Protein AF-A0A7H8TJY4-F1 (afdb_monomer_lite)

Organism: Streptomyces chartreusis (NCBI:txid1969)

Secondary structure (DSSP, 8-state):
-EEES--SHHHHHHHHHTTT-S-TTEEEEEEEEE---STT--PPEEEETTSS-GGGPPPTTTTEEEEE-TT-SSPPPTTTTTTSEEEEE-TTSPEEEE-SS--EEEEEEEEEE--TT--HHHHHHHHHHHHHHHTTS--

Structure (mmCIF, N/CA/C/O backbone):
data_AF-A0A7H8TJY4-F1
#
_entry.id   AF-A0A7H8TJY4-F1
#
loop_
_atom_site.group_PDB
_atom_site.id
_atom_site.type_symbol
_atom_site.label_atom_id
_atom_site.label_alt_id
_atom_site.label_comp_id
_atom_site.label_asym_id
_atom_site.label_entity_id
_atom_site.label_seq_id
_atom_site.pdbx_PDB_ins_code
_atom_site.Cartn_x
_atom_site.Cartn_y
_atom_site.Cartn_z
_atom_site.occupancy
_atom_site.B_iso_or_equiv
_atom_site.auth_seq_id
_atom_site.auth_comp_id
_atom_site.auth_asym_id
_atom_site.auth_atom_id
_atom_site.pdbx_PDB_model_num
ATOM 1 N N . MET A 1 1 ? -16.764 1.808 9.820 1.00 90.00 1 MET A N 1
ATOM 2 C CA . MET A 1 1 ? -16.477 2.537 8.562 1.00 90.00 1 MET A CA 1
ATOM 3 C C . MET A 1 1 ? -15.353 1.815 7.844 1.00 90.00 1 MET A C 1
ATOM 5 O O . MET A 1 1 ? -14.434 1.382 8.527 1.00 90.00 1 MET A O 1
ATOM 9 N N . ILE A 1 2 ? -15.434 1.672 6.522 1.00 93.25 2 ILE A N 1
ATOM 10 C CA . ILE A 1 2 ? -14.307 1.224 5.693 1.00 93.25 2 ILE A CA 1
ATOM 11 C C . ILE A 1 2 ? -13.802 2.449 4.934 1.00 93.25 2 ILE A C 1
ATOM 13 O O . ILE A 1 2 ? -14.611 3.198 4.390 1.00 93.25 2 ILE A O 1
ATOM 17 N N . PHE A 1 3 ? -12.493 2.667 4.939 1.00 93.44 3 PHE A N 1
ATOM 18 C CA . PHE A 1 3 ? -11.842 3.811 4.312 1.00 93.44 3 PHE A CA 1
ATOM 19 C C . PHE A 1 3 ? -10.609 3.361 3.526 1.00 93.44 3 PHE A C 1
ATOM 21 O O . PHE A 1 3 ? -9.925 2.424 3.924 1.00 93.44 3 PHE A O 1
ATOM 28 N N . THR A 1 4 ? -10.313 4.046 2.425 1.00 91.25 4 THR A N 1
ATOM 29 C CA . THR A 1 4 ? -9.048 3.920 1.698 1.00 91.25 4 THR A CA 1
ATOM 30 C C . THR A 1 4 ? -8.758 5.216 0.948 1.00 91.25 4 THR A C 1
ATOM 32 O O . THR A 1 4 ? -9.676 5.871 0.451 1.00 91.25 4 THR A O 1
ATOM 35 N N . ASN A 1 5 ? -7.480 5.568 0.839 1.00 85.94 5 ASN A N 1
ATOM 36 C CA . ASN A 1 5 ? -6.973 6.602 -0.067 1.00 85.94 5 ASN A CA 1
ATOM 37 C C . ASN A 1 5 ? -6.350 6.006 -1.349 1.00 85.94 5 ASN A C 1
ATOM 39 O O . ASN A 1 5 ? -5.880 6.750 -2.205 1.00 85.94 5 ASN A O 1
ATOM 43 N N . SER A 1 6 ? -6.319 4.674 -1.467 1.00 85.31 6 SER A N 1
ATOM 44 C CA . SER A 1 6 ? -5.459 3.950 -2.410 1.00 85.31 6 SER A CA 1
ATOM 45 C C . SER A 1 6 ? -6.222 3.211 -3.515 1.00 85.31 6 SER A C 1
ATOM 47 O O . SER A 1 6 ? -5.599 2.751 -4.470 1.00 85.31 6 SER A O 1
ATOM 49 N N . ALA A 1 7 ? -7.557 3.122 -3.452 1.00 87.06 7 ALA A N 1
ATOM 50 C CA . ALA A 1 7 ? -8.398 2.491 -4.483 1.00 87.06 7 ALA A CA 1
ATOM 51 C C . ALA A 1 7 ? -8.535 3.349 -5.761 1.00 87.06 7 ALA A C 1
ATOM 53 O O . ALA A 1 7 ? -9.625 3.761 -6.155 1.00 87.06 7 ALA A O 1
ATOM 54 N N . THR A 1 8 ? -7.405 3.639 -6.401 1.00 91.56 8 THR A N 1
ATOM 55 C CA . THR A 1 8 ? -7.297 4.451 -7.619 1.00 91.56 8 THR A CA 1
ATOM 56 C C . THR A 1 8 ? -7.119 3.574 -8.859 1.00 91.56 8 THR A C 1
ATOM 58 O O . THR A 1 8 ? -6.732 2.410 -8.753 1.00 91.56 8 THR A O 1
ATOM 61 N N . VAL A 1 9 ? -7.336 4.141 -10.053 1.00 93.25 9 VAL A N 1
ATOM 62 C CA . VAL A 1 9 ? -7.074 3.460 -11.340 1.00 93.25 9 VAL A CA 1
ATOM 63 C C . VAL A 1 9 ? -5.652 2.896 -11.393 1.00 93.25 9 VAL A C 1
ATOM 65 O O . VAL A 1 9 ? -5.451 1.767 -11.834 1.00 93.25 9 VAL A O 1
ATOM 68 N N . SER A 1 10 ? -4.675 3.644 -10.878 1.00 92.69 10 SER A N 1
ATOM 69 C CA . SER A 1 10 ? -3.277 3.223 -10.856 1.00 92.69 10 SER A CA 1
ATOM 70 C C . SER A 1 10 ? -3.045 1.956 -10.035 1.00 92.69 10 SER A C 1
ATOM 72 O O . SER A 1 10 ? -2.261 1.117 -10.467 1.00 92.69 10 SER A O 1
ATOM 74 N N . LYS A 1 11 ? -3.769 1.771 -8.917 1.00 93.75 11 LYS A N 1
ATOM 75 C CA . LYS A 1 11 ? -3.691 0.543 -8.110 1.00 93.75 11 LYS A CA 1
ATOM 76 C C . LYS A 1 11 ? -4.117 -0.684 -8.904 1.00 93.75 11 LYS A C 1
ATOM 78 O O . LYS A 1 11 ? -3.412 -1.688 -8.931 1.00 93.75 11 LYS A O 1
ATOM 83 N N . PHE A 1 12 ? -5.240 -0.585 -9.609 1.00 93.88 12 PHE A N 1
ATOM 84 C CA . PHE A 1 12 ? -5.696 -1.673 -10.472 1.00 93.88 12 PHE A CA 1
ATOM 85 C C . PHE A 1 12 ? -4.723 -1.941 -11.625 1.00 93.88 12 PHE A C 1
ATOM 87 O O . PHE A 1 12 ? -4.505 -3.102 -11.965 1.00 93.88 12 PHE A O 1
ATOM 94 N N . ALA A 1 13 ? -4.115 -0.894 -12.192 1.00 94.25 13 ALA A N 1
ATOM 95 C CA . ALA A 1 13 ? -3.142 -1.038 -13.270 1.00 94.25 13 ALA A CA 1
ATOM 96 C C . ALA A 1 13 ? -1.921 -1.856 -12.826 1.00 94.25 13 ALA A C 1
ATOM 98 O O . ALA A 1 13 ? -1.598 -2.851 -13.472 1.00 94.25 13 ALA A O 1
ATOM 99 N N . HIS A 1 14 ? -1.275 -1.503 -11.708 1.00 93.50 14 HIS A N 1
ATOM 100 C CA . HIS A 1 14 ? -0.114 -2.270 -11.253 1.00 93.50 14 HIS A CA 1
ATOM 101 C C . HIS A 1 14 ? -0.477 -3.672 -10.756 1.00 93.50 14 HIS A C 1
ATOM 103 O O . HIS A 1 14 ? 0.179 -4.620 -11.173 1.00 93.50 14 HIS A O 1
ATOM 109 N N . MET A 1 15 ? -1.583 -3.848 -10.021 1.00 95.19 15 MET A N 1
ATOM 110 C CA . MET A 1 15 ? -2.052 -5.184 -9.609 1.00 95.19 15 MET A CA 1
ATOM 111 C C . MET A 1 15 ? -2.360 -6.111 -10.799 1.00 95.19 15 MET A C 1
ATOM 113 O O . MET A 1 15 ? -2.232 -7.337 -10.688 1.00 95.19 15 MET A O 1
ATOM 117 N N . GLY A 1 16 ? -2.822 -5.544 -11.919 1.00 94.88 16 GLY A N 1
ATOM 118 C CA . GLY A 1 16 ? -3.042 -6.260 -13.173 1.00 94.88 16 GLY A CA 1
ATOM 119 C C . GLY A 1 16 ? -1.727 -6.635 -13.854 1.00 94.88 16 GLY A C 1
ATOM 120 O O . GLY A 1 16 ? -1.554 -7.786 -14.254 1.00 94.88 16 GLY A O 1
ATOM 121 N N . THR A 1 17 ? -0.781 -5.698 -13.923 1.00 94.25 17 THR A N 1
ATOM 122 C CA . THR A 1 17 ? 0.561 -5.929 -14.478 1.00 94.25 17 THR A CA 1
ATOM 123 C C . THR A 1 17 ? 1.319 -7.021 -13.721 1.00 94.25 17 THR A C 1
ATOM 125 O O . THR A 1 17 ? 1.881 -7.900 -14.366 1.00 94.25 17 THR A O 1
ATOM 128 N N . GLU A 1 18 ? 1.251 -7.056 -12.384 1.00 93.81 18 GLU A N 1
ATOM 129 C CA . GLU A 1 18 ? 1.827 -8.136 -11.549 1.00 93.81 18 GLU A CA 1
ATOM 130 C C . GLU A 1 18 ? 1.294 -9.527 -11.924 1.00 93.81 18 GLU A C 1
ATOM 132 O O . GLU A 1 18 ? 1.960 -10.542 -11.745 1.00 93.81 18 GLU A O 1
ATOM 137 N N . ARG A 1 19 ? 0.077 -9.589 -12.473 1.00 93.00 19 ARG A N 1
ATOM 138 C CA . ARG A 1 19 ? -0.587 -10.828 -12.902 1.00 93.00 19 ARG A CA 1
ATOM 139 C C . ARG A 1 19 ? -0.425 -11.117 -14.396 1.00 93.00 19 ARG A C 1
ATOM 141 O O . ARG A 1 19 ? -1.053 -12.047 -14.894 1.00 93.00 19 ARG A O 1
ATOM 148 N N . GLY A 1 20 ? 0.396 -10.342 -15.103 1.00 92.44 20 GLY A N 1
ATOM 149 C CA . GLY A 1 20 ? 0.648 -10.515 -16.533 1.00 92.44 20 GLY A CA 1
ATOM 150 C C . GLY A 1 20 ? -0.422 -9.916 -17.450 1.00 92.44 20 GLY A C 1
ATOM 151 O O . GLY A 1 20 ? -0.439 -10.233 -18.633 1.00 92.44 20 GLY A O 1
ATOM 152 N N . TYR A 1 21 ? -1.308 -9.051 -16.941 1.00 93.62 21 TYR A N 1
ATOM 153 C CA . TYR A 1 21 ? -2.311 -8.348 -17.760 1.00 93.62 21 TYR A CA 1
ATOM 154 C C . TYR A 1 21 ? -1.825 -6.989 -18.296 1.00 93.62 21 TYR A C 1
ATOM 156 O O . TYR A 1 21 ? -2.599 -6.257 -18.913 1.00 93.62 21 TYR A O 1
ATOM 164 N N . GLY A 1 22 ? -0.569 -6.623 -18.028 1.00 90.44 22 GLY A N 1
ATOM 165 C CA . GLY A 1 22 ? 0.032 -5.375 -18.497 1.00 90.44 22 GLY A CA 1
ATOM 166 C C . GLY A 1 22 ? 0.511 -5.467 -19.956 1.00 90.44 22 GLY A C 1
ATOM 167 O O . GLY A 1 22 ? 0.924 -6.545 -20.382 1.00 90.44 22 GLY A O 1
ATOM 168 N N . PRO A 1 23 ? 0.498 -4.363 -20.725 1.00 90.62 23 PRO A N 1
ATOM 169 C CA . PRO A 1 23 ? 1.123 -4.309 -22.049 1.00 90.62 23 PRO A CA 1
ATOM 170 C C . PRO A 1 23 ? 2.645 -4.512 -21.984 1.00 90.62 23 PRO A C 1
ATOM 172 O O . PRO A 1 23 ? 3.291 -4.042 -21.049 1.00 90.62 23 PRO A O 1
ATOM 175 N N . GLU A 1 24 ? 3.234 -5.146 -23.003 1.00 88.31 24 GLU A N 1
ATOM 176 C CA . GLU A 1 24 ? 4.686 -5.396 -23.070 1.00 88.31 24 GLU A CA 1
ATOM 177 C C . GLU A 1 24 ? 5.523 -4.109 -23.218 1.00 88.31 24 GLU A C 1
ATOM 179 O O . GLU A 1 24 ? 6.686 -4.067 -22.813 1.00 88.31 24 GLU A O 1
ATOM 184 N N . ASP A 1 25 ? 4.943 -3.045 -23.781 1.00 91.69 25 ASP A N 1
ATOM 185 C CA . ASP A 1 25 ? 5.592 -1.752 -24.026 1.00 91.69 25 ASP A CA 1
ATOM 186 C C . ASP A 1 25 ? 5.410 -0.744 -22.877 1.00 91.69 25 ASP A C 1
ATOM 188 O O . ASP A 1 25 ? 5.786 0.426 -23.006 1.00 91.69 25 ASP A O 1
ATOM 192 N N . VAL A 1 26 ? 4.869 -1.190 -21.739 1.00 92.56 26 VAL A N 1
ATOM 193 C CA . VAL A 1 26 ? 4.609 -0.362 -20.559 1.00 92.56 26 VAL A CA 1
ATOM 194 C C . VAL A 1 26 ? 5.351 -0.909 -19.346 1.00 92.56 26 VAL A C 1
ATOM 196 O O . VAL A 1 26 ? 5.243 -2.079 -18.994 1.00 92.56 26 VAL A O 1
ATOM 199 N N . ALA A 1 27 ? 6.062 -0.032 -18.641 1.00 95.31 27 ALA A N 1
ATOM 200 C CA . ALA A 1 27 ? 6.575 -0.315 -17.308 1.00 95.31 27 ALA A CA 1
ATOM 201 C C . ALA A 1 27 ? 5.811 0.499 -16.271 1.00 95.31 27 ALA A C 1
ATOM 203 O O . ALA A 1 27 ? 5.542 1.687 -16.467 1.00 95.31 27 ALA A O 1
ATOM 204 N N . ILE A 1 28 ? 5.510 -0.132 -15.141 1.00 97.00 28 ILE A N 1
ATOM 205 C CA . ILE A 1 28 ? 4.902 0.540 -14.001 1.00 97.00 28 ILE A CA 1
ATOM 206 C C . ILE A 1 28 ? 5.894 0.531 -12.841 1.00 97.00 28 ILE A C 1
ATOM 208 O O . ILE A 1 28 ? 6.532 -0.483 -12.570 1.00 97.00 28 ILE A O 1
ATOM 212 N N . ALA A 1 29 ? 6.036 1.663 -12.163 1.00 96.94 29 ALA A N 1
ATOM 213 C CA . ALA A 1 29 ? 6.787 1.778 -10.920 1.00 96.94 29 ALA A CA 1
ATOM 214 C C . ALA A 1 29 ? 5.913 2.399 -9.840 1.00 96.94 29 ALA A C 1
ATOM 216 O O . ALA A 1 29 ? 5.069 3.246 -10.136 1.00 96.94 29 ALA A O 1
ATOM 217 N N . ARG A 1 30 ? 6.150 2.014 -8.590 1.00 95.19 30 ARG A N 1
ATOM 218 C CA . ARG A 1 30 ? 5.483 2.588 -7.426 1.00 95.19 30 ARG A CA 1
ATOM 219 C C . ARG A 1 30 ? 6.528 3.079 -6.440 1.00 95.19 30 ARG A C 1
ATOM 221 O O . ARG A 1 30 ? 7.493 2.372 -6.168 1.00 95.19 30 ARG A O 1
ATOM 228 N N . VAL A 1 31 ? 6.331 4.286 -5.927 1.00 95.06 31 VAL A N 1
ATOM 229 C CA . VAL A 1 31 ? 7.195 4.920 -4.924 1.00 95.06 31 VAL A CA 1
ATOM 230 C C . VAL A 1 31 ? 6.345 5.601 -3.858 1.00 95.06 31 VAL A C 1
ATOM 232 O O . VAL A 1 31 ? 5.200 5.968 -4.135 1.00 95.06 31 VAL A O 1
ATOM 235 N N . GLY A 1 32 ? 6.874 5.803 -2.654 1.00 92.12 32 GLY A N 1
ATOM 236 C CA . GLY A 1 32 ? 6.136 6.514 -1.612 1.00 92.12 32 GLY A CA 1
ATOM 237 C C . GLY A 1 32 ? 6.671 6.317 -0.202 1.00 92.12 32 GLY A C 1
ATOM 238 O O . GLY A 1 32 ? 7.846 6.019 -0.010 1.00 92.12 32 GLY A O 1
ATOM 239 N N . LEU A 1 33 ? 5.783 6.488 0.780 1.00 89.62 33 LEU A N 1
ATOM 240 C CA . LEU A 1 33 ? 6.055 6.222 2.192 1.00 89.62 33 LEU A CA 1
ATOM 241 C C . LEU A 1 33 ? 5.138 5.111 2.698 1.00 89.62 33 LEU A C 1
ATOM 243 O O . LEU A 1 33 ? 3.913 5.187 2.563 1.00 89.62 33 LEU A O 1
ATOM 247 N N . GLU A 1 34 ? 5.754 4.108 3.301 1.00 89.00 34 GLU A N 1
ATOM 248 C CA . GLU A 1 34 ? 5.098 3.013 4.003 1.00 89.00 34 GLU A CA 1
ATOM 249 C C . GLU A 1 34 ? 5.181 3.268 5.510 1.00 89.00 34 GLU A C 1
ATOM 251 O O . GLU A 1 34 ? 6.125 3.895 5.996 1.00 89.00 34 GLU A O 1
ATOM 256 N N . TYR A 1 35 ? 4.169 2.830 6.250 1.00 87.06 35 TYR A N 1
ATOM 257 C CA . TYR A 1 35 ? 4.229 2.794 7.697 1.00 87.06 35 TYR A CA 1
ATOM 258 C C . TYR A 1 35 ? 5.240 1.751 8.157 1.00 87.06 35 TYR A C 1
ATOM 260 O O . TYR A 1 35 ? 5.088 0.563 7.884 1.00 87.06 35 TYR A O 1
ATOM 268 N N . ASP A 1 36 ? 6.207 2.201 8.945 1.00 86.50 36 ASP A N 1
ATOM 269 C CA . ASP A 1 36 ? 7.149 1.349 9.650 1.00 86.50 36 ASP A CA 1
ATOM 270 C C . ASP A 1 36 ? 7.124 1.741 11.139 1.00 86.50 36 ASP A C 1
ATOM 272 O O . ASP A 1 36 ? 7.277 2.924 11.468 1.00 86.50 36 ASP A O 1
ATOM 276 N N . PRO A 1 37 ? 6.844 0.793 12.054 1.00 82.31 37 PRO A N 1
ATOM 277 C CA . PRO A 1 37 ? 6.810 1.070 13.483 1.00 82.31 37 PRO A CA 1
ATOM 278 C C . PRO A 1 37 ? 8.196 1.340 14.092 1.00 82.31 37 PRO A C 1
ATOM 280 O O . PRO A 1 37 ? 8.248 1.759 15.252 1.00 82.31 37 PRO A O 1
ATOM 283 N N . ASP A 1 38 ? 9.303 1.097 13.377 1.00 84.81 38 ASP A N 1
ATOM 284 C CA . ASP A 1 38 ? 10.639 1.465 13.848 1.00 84.81 38 ASP A CA 1
ATOM 285 C C . ASP A 1 38 ? 10.749 3.001 13.950 1.00 84.81 38 ASP A C 1
ATOM 287 O O . ASP A 1 38 ? 10.602 3.707 12.951 1.00 84.81 38 ASP A O 1
ATOM 291 N N . PRO A 1 39 ? 11.040 3.565 15.138 1.00 81.50 39 PRO A N 1
ATOM 292 C CA . PRO A 1 39 ? 11.164 5.012 15.321 1.00 81.50 39 PRO A CA 1
ATOM 293 C C . PRO A 1 39 ? 12.293 5.660 14.500 1.00 81.50 39 PRO A C 1
ATOM 295 O O . PRO A 1 39 ? 12.346 6.886 14.408 1.00 81.50 39 PRO A O 1
ATOM 298 N N . ASN A 1 40 ? 13.200 4.871 13.919 1.00 81.44 40 ASN A N 1
ATOM 299 C CA . ASN A 1 40 ? 14.261 5.343 13.030 1.00 81.44 40 ASN A CA 1
ATOM 300 C C . ASN A 1 40 ? 13.927 5.156 11.543 1.00 81.44 40 ASN A C 1
ATOM 302 O O . ASN A 1 40 ? 14.719 5.559 10.681 1.00 81.44 40 ASN A O 1
ATOM 306 N N . ALA A 1 41 ? 12.767 4.581 11.224 1.00 78.62 41 ALA A N 1
ATOM 307 C CA . ALA A 1 41 ? 12.314 4.446 9.855 1.00 78.62 41 ALA A CA 1
ATOM 308 C C . ALA A 1 41 ? 11.972 5.820 9.271 1.00 78.62 41 ALA A C 1
ATOM 310 O O . ALA A 1 41 ? 11.116 6.559 9.751 1.00 78.62 41 ALA A O 1
ATOM 311 N N . SER A 1 42 ? 12.697 6.191 8.222 1.00 68.81 42 SER A N 1
ATOM 312 C CA . SER A 1 42 ? 12.478 7.438 7.478 1.00 68.81 42 SER A CA 1
ATOM 313 C C . SER A 1 42 ? 12.738 7.263 5.982 1.00 68.81 42 SER A C 1
ATOM 315 O O . SER A 1 42 ? 12.984 8.234 5.268 1.00 68.81 42 SER A O 1
ATOM 317 N N . VAL A 1 43 ? 12.722 6.018 5.503 1.00 79.75 43 VAL A N 1
ATOM 318 C CA . VAL A 1 43 ? 13.167 5.686 4.150 1.00 79.75 43 VAL A CA 1
ATOM 319 C C . VAL A 1 43 ? 11.949 5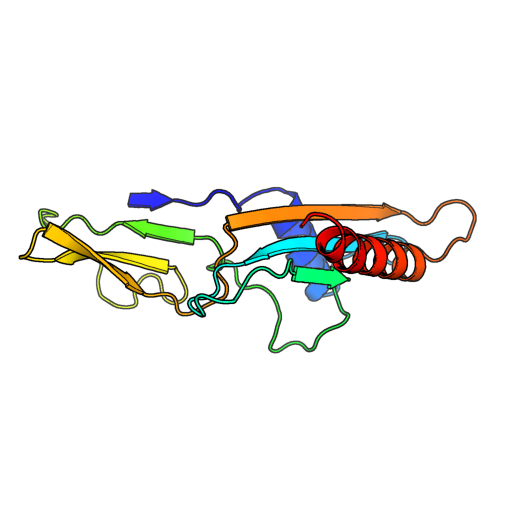.547 3.234 1.00 79.75 43 VAL A C 1
ATOM 321 O O . VAL A 1 43 ? 11.007 4.839 3.589 1.00 79.75 43 VAL A O 1
ATOM 324 N N . PRO A 1 44 ? 11.931 6.212 2.066 1.00 88.69 44 PRO A N 1
ATOM 325 C CA . PRO A 1 44 ? 10.905 5.957 1.065 1.00 88.69 44 PRO A CA 1
ATOM 326 C C . PRO A 1 44 ? 10.997 4.524 0.539 1.00 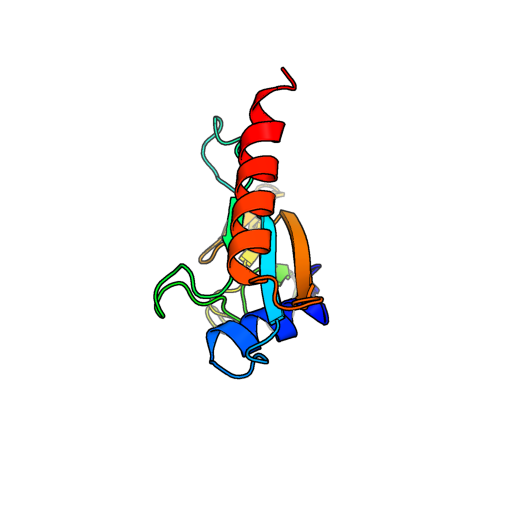88.69 44 PRO A C 1
ATOM 328 O O . PRO A 1 44 ? 12.082 3.950 0.451 1.00 88.69 44 PRO A O 1
ATOM 331 N N . PHE A 1 45 ? 9.869 3.975 0.102 1.00 91.44 45 PHE A N 1
ATOM 332 C CA . PHE A 1 45 ? 9.863 2.750 -0.687 1.00 91.44 45 PHE A CA 1
ATOM 333 C C . PHE A 1 45 ? 9.839 3.082 -2.180 1.00 91.44 45 PHE A C 1
ATOM 335 O O . PHE A 1 45 ? 9.383 4.148 -2.608 1.00 91.44 45 PHE A O 1
ATOM 342 N N . GLY A 1 46 ? 10.314 2.143 -2.991 1.00 94.38 46 GLY A N 1
ATOM 343 C CA . GLY A 1 46 ? 10.290 2.284 -4.435 1.00 94.38 46 GLY A CA 1
ATOM 344 C C . GLY A 1 46 ? 10.641 0.990 -5.146 1.00 94.38 46 GLY A C 1
ATOM 345 O O . GLY A 1 46 ? 11.675 0.394 -4.860 1.00 94.38 46 GLY A O 1
ATOM 346 N N . TYR A 1 47 ? 9.803 0.573 -6.091 1.00 95.31 47 TYR A N 1
ATOM 347 C CA . TYR A 1 47 ? 10.029 -0.631 -6.887 1.00 95.31 47 TYR A CA 1
ATOM 348 C C . TYR A 1 47 ? 9.374 -0.540 -8.266 1.00 95.31 47 TYR A C 1
ATOM 350 O O . TYR A 1 47 ? 8.441 0.236 -8.495 1.00 95.31 47 TYR A O 1
ATOM 358 N N . VAL A 1 48 ? 9.873 -1.354 -9.196 1.00 96.94 48 VAL A N 1
ATOM 359 C CA . VAL A 1 48 ? 9.228 -1.600 -10.489 1.00 96.94 48 VAL A CA 1
ATOM 360 C C . VAL A 1 48 ? 8.358 -2.843 -10.368 1.00 96.94 48 VAL A C 1
ATOM 362 O O . VAL A 1 48 ? 8.726 -3.822 -9.723 1.00 96.94 48 VAL A O 1
ATOM 365 N N . ILE A 1 49 ? 7.173 -2.784 -10.957 1.00 95.62 49 ILE A N 1
ATOM 366 C CA . ILE A 1 49 ? 6.216 -3.882 -10.926 1.00 95.62 49 ILE A CA 1
ATOM 367 C C . ILE A 1 49 ? 6.790 -5.094 -11.666 1.00 95.62 49 ILE A C 1
ATOM 369 O O . ILE A 1 49 ? 7.202 -4.970 -12.818 1.00 95.62 49 ILE A O 1
ATOM 373 N N . GLY A 1 50 ? 6.819 -6.248 -10.989 1.00 91.62 50 GLY A N 1
ATOM 374 C CA . GLY A 1 50 ? 7.424 -7.488 -11.490 1.00 91.62 50 GLY A CA 1
ATOM 375 C C . GLY A 1 50 ? 8.891 -7.715 -11.094 1.00 91.62 50 GLY A C 1
ATOM 376 O O . GLY A 1 50 ? 9.429 -8.772 -11.407 1.00 91.62 50 GLY A O 1
ATOM 377 N N . ASP A 1 51 ? 9.537 -6.781 -10.381 1.00 93.69 51 ASP A N 1
ATOM 378 C CA . ASP A 1 51 ? 10.905 -6.974 -9.854 1.00 93.69 51 ASP A CA 1
ATOM 379 C C . ASP A 1 51 ? 10.949 -7.829 -8.562 1.00 93.69 51 ASP A C 1
ATOM 381 O O . ASP A 1 51 ? 12.020 -8.052 -7.998 1.00 93.69 51 ASP A O 1
ATOM 385 N N . TYR A 1 52 ? 9.800 -8.321 -8.095 1.00 92.38 52 TYR A N 1
ATOM 386 C CA . TYR A 1 52 ? 9.622 -9.152 -6.898 1.00 92.38 52 TYR A CA 1
ATOM 387 C C . TYR A 1 52 ? 8.846 -10.434 -7.224 1.00 92.38 52 TYR A C 1
ATOM 389 O O . TYR A 1 52 ? 8.302 -10.594 -8.317 1.00 92.38 52 TYR A O 1
ATOM 397 N N . GLY A 1 53 ? 8.832 -11.383 -6.285 1.00 92.12 53 GLY A N 1
ATOM 398 C CA . GLY A 1 53 ? 8.196 -12.681 -6.502 1.00 92.12 53 GLY A CA 1
ATOM 399 C C . GLY A 1 53 ? 6.678 -12.669 -6.266 1.00 92.12 53 GLY A C 1
ATOM 400 O O . GLY A 1 53 ? 6.156 -11.754 -5.629 1.00 92.12 53 GLY A O 1
ATOM 401 N N . PRO A 1 54 ? 5.955 -13.719 -6.704 1.00 90.62 54 PRO A N 1
ATOM 402 C CA . PRO A 1 54 ? 4.496 -13.809 -6.578 1.00 90.62 54 PRO A CA 1
ATOM 403 C C . PRO A 1 54 ? 3.944 -13.687 -5.152 1.00 90.62 54 PRO A C 1
ATOM 405 O O . PRO A 1 54 ? 2.791 -13.305 -4.961 1.00 90.62 54 PRO A O 1
ATOM 408 N N . GLN A 1 55 ? 4.749 -14.031 -4.146 1.00 90.38 55 GLN A N 1
ATOM 409 C CA . GLN A 1 55 ? 4.399 -13.905 -2.731 1.00 90.38 55 GLN A CA 1
ATOM 410 C C . GLN A 1 55 ? 4.280 -12.449 -2.252 1.00 90.38 55 GLN A C 1
ATOM 412 O O . GLN A 1 55 ? 3.609 -12.205 -1.250 1.00 90.38 55 GLN A O 1
ATOM 417 N N . ASP A 1 56 ? 4.894 -11.513 -2.979 1.00 90.81 56 ASP A N 1
ATOM 418 C CA . ASP A 1 56 ? 4.952 -10.086 -2.649 1.00 90.81 56 ASP A CA 1
ATOM 419 C C . ASP A 1 56 ? 3.956 -9.258 -3.483 1.00 90.81 56 ASP A C 1
ATOM 421 O O . ASP A 1 56 ? 3.979 -8.031 -3.440 1.00 90.81 56 ASP A O 1
ATOM 425 N N . HIS A 1 57 ? 3.079 -9.917 -4.253 1.00 93.56 57 HIS A N 1
ATOM 426 C CA . HIS A 1 57 ? 2.024 -9.241 -5.007 1.00 93.56 57 HIS A CA 1
ATOM 427 C C . HIS A 1 57 ? 1.084 -8.473 -4.079 1.00 93.56 57 HIS A C 1
ATOM 429 O O . HIS A 1 57 ? 0.578 -9.025 -3.094 1.00 93.56 57 HIS A O 1
ATOM 435 N N . GLU A 1 58 ? 0.764 -7.237 -4.460 1.00 91.69 58 GLU A N 1
ATOM 436 C CA . GLU A 1 58 ? -0.137 -6.400 -3.681 1.00 91.69 58 GLU A CA 1
ATOM 437 C C . GLU A 1 58 ? -1.531 -7.037 -3.615 1.00 91.69 58 GLU A C 1
ATOM 439 O O . GLU A 1 58 ? -2.138 -7.479 -4.607 1.00 91.69 58 GLU A O 1
ATOM 444 N N . THR A 1 59 ? -2.065 -7.069 -2.398 1.00 92.44 59 THR A N 1
ATOM 445 C CA . THR A 1 59 ? -3.429 -7.508 -2.130 1.00 92.44 59 THR A CA 1
ATOM 446 C C . THR A 1 59 ? -4.416 -6.345 -2.236 1.00 92.44 59 THR A C 1
ATOM 448 O O . THR A 1 59 ? -4.101 -5.177 -1.994 1.00 92.44 59 THR A O 1
ATOM 451 N N . PHE A 1 60 ? -5.679 -6.653 -2.552 1.00 90.62 60 PHE A N 1
ATOM 452 C CA . PHE A 1 60 ? -6.725 -5.625 -2.561 1.00 90.62 60 PHE A CA 1
ATOM 453 C C . PHE A 1 60 ? -6.880 -4.956 -1.186 1.00 90.62 60 PHE A C 1
ATOM 455 O O . PHE A 1 60 ? -7.130 -3.759 -1.126 1.00 90.62 60 PHE A O 1
ATOM 462 N N . SER A 1 61 ? -6.672 -5.713 -0.105 1.00 93.38 61 SER A N 1
ATOM 463 C CA . SER A 1 61 ? -6.761 -5.248 1.281 1.00 93.38 61 SER A CA 1
ATOM 464 C C . SER A 1 61 ? -5.708 -4.214 1.690 1.00 93.38 61 SER A C 1
ATOM 466 O O . SER A 1 61 ? -5.942 -3.477 2.645 1.00 93.38 61 SER A O 1
ATOM 468 N N . GLU A 1 62 ? -4.566 -4.137 1.003 1.00 93.06 62 GLU A N 1
ATOM 469 C CA . GLU A 1 62 ? -3.518 -3.159 1.329 1.00 93.06 62 GLU A CA 1
ATOM 470 C C . GLU A 1 62 ? -4.008 -1.717 1.136 1.00 93.06 62 GLU A C 1
ATOM 472 O O . GLU A 1 62 ? -4.671 -1.387 0.146 1.00 93.06 62 GLU A O 1
ATOM 477 N N . GLY A 1 63 ? -3.710 -0.849 2.106 1.00 89.88 63 GLY A N 1
ATOM 478 C CA . GLY A 1 63 ? -4.189 0.539 2.133 1.00 89.88 63 GLY A CA 1
ATOM 479 C C . GLY A 1 63 ? -5.693 0.697 2.402 1.00 89.88 63 GLY A C 1
ATOM 480 O O . GLY A 1 63 ? -6.256 1.769 2.151 1.00 89.88 63 GLY A O 1
ATOM 481 N N . PHE A 1 64 ? -6.378 -0.354 2.870 1.00 93.81 64 PHE A N 1
ATOM 482 C CA . PHE A 1 64 ? -7.732 -0.246 3.409 1.00 93.81 64 PHE A CA 1
ATOM 483 C C . PHE A 1 64 ? -7.744 -0.301 4.933 1.00 93.81 64 PHE A C 1
ATOM 485 O O . PHE A 1 64 ? -7.085 -1.126 5.564 1.00 93.81 64 PHE A O 1
ATOM 492 N N . HIS A 1 65 ? -8.609 0.527 5.510 1.00 95.00 65 HIS A N 1
ATOM 493 C CA . HIS A 1 65 ? -8.761 0.708 6.942 1.00 95.00 65 HIS A CA 1
ATOM 494 C C . HIS A 1 65 ? -10.194 0.423 7.371 1.00 95.00 65 HIS A C 1
ATOM 496 O O . HIS A 1 65 ? -11.154 0.928 6.783 1.00 95.00 65 HIS A O 1
ATOM 502 N N . VAL A 1 66 ? -10.346 -0.333 8.453 1.00 96.19 66 VAL A N 1
ATOM 503 C CA . VAL A 1 66 ? -11.623 -0.578 9.117 1.00 96.19 66 VAL A CA 1
ATOM 504 C C . VAL A 1 66 ? -11.604 0.112 10.468 1.00 96.19 66 VAL A C 1
ATOM 506 O O . VAL A 1 66 ? -10.871 -0.271 11.377 1.00 96.19 66 VAL A O 1
ATOM 509 N N . LEU A 1 67 ? -12.458 1.118 10.617 1.00 95.69 67 LEU A N 1
ATOM 510 C CA . LEU A 1 67 ? -12.679 1.789 11.889 1.00 95.69 67 LEU A CA 1
ATOM 511 C C . LEU A 1 67 ? -13.893 1.154 12.561 1.00 95.69 67 LEU A C 1
ATOM 513 O O . LEU A 1 67 ? -15.030 1.305 12.085 1.00 95.69 67 LEU A O 1
ATOM 517 N N . HIS A 1 68 ? -13.633 0.413 13.638 1.00 96.00 68 HIS A N 1
ATOM 518 C CA . HIS A 1 68 ? -14.656 -0.275 14.419 1.00 96.00 68 HIS A CA 1
ATOM 519 C C . HIS A 1 68 ? -15.342 0.706 15.353 1.00 96.00 68 HIS A C 1
ATOM 521 O O . HIS A 1 68 ? -14.694 1.396 16.135 1.00 96.00 68 HIS A O 1
ATOM 527 N N . ASN A 1 69 ? -16.670 0.746 15.280 1.00 94.38 69 ASN A N 1
ATOM 528 C CA . ASN A 1 69 ? -17.480 1.497 16.223 1.00 94.38 69 ASN A CA 1
ATOM 529 C C . ASN A 1 69 ? -17.859 0.562 17.394 1.00 94.38 69 ASN A C 1
ATOM 531 O O . ASN A 1 69 ? -18.593 -0.406 17.166 1.00 94.38 69 ASN A O 1
ATOM 535 N N . PRO A 1 70 ? -17.404 0.828 18.632 1.00 93.31 70 PRO A N 1
ATOM 536 C CA . PRO A 1 70 ? -17.715 -0.021 19.784 1.00 93.31 70 PRO A CA 1
ATOM 537 C C . PRO A 1 70 ? -19.207 -0.009 20.159 1.00 93.31 70 PRO A C 1
ATOM 539 O O . PRO A 1 70 ? -19.674 -0.915 20.838 1.00 93.31 70 PRO A O 1
ATOM 542 N N . TRP A 1 71 ? -19.973 0.975 19.680 1.00 93.88 71 TRP A N 1
ATOM 543 C CA . TRP A 1 71 ? -21.414 1.105 19.918 1.00 93.88 71 TRP A CA 1
ATOM 544 C C . TRP A 1 71 ? -22.275 0.509 18.795 1.00 93.88 71 TRP A C 1
ATOM 546 O O . TRP A 1 71 ? -23.481 0.752 18.733 1.00 93.88 71 TRP A O 1
ATOM 556 N N . THR A 1 72 ? -21.683 -0.245 17.865 1.00 94.88 72 THR A N 1
ATOM 557 C CA . THR A 1 72 ? -22.445 -0.841 16.758 1.00 94.88 72 THR A CA 1
ATOM 558 C C . THR A 1 72 ? -23.366 -1.944 17.279 1.00 94.88 72 THR A C 1
ATOM 560 O O . THR A 1 72 ? -22.902 -2.881 17.921 1.00 94.88 72 THR A O 1
ATOM 563 N N . ARG A 1 73 ? -24.662 -1.893 16.937 1.00 96.75 73 ARG A N 1
ATOM 564 C CA . ARG A 1 73 ? -25.635 -2.947 17.298 1.00 96.75 73 ARG A CA 1
ATOM 565 C C . ARG A 1 73 ? -25.240 -4.332 16.771 1.00 96.75 73 ARG A C 1
ATOM 567 O O . ARG A 1 73 ? -25.522 -5.339 17.408 1.00 96.75 73 ARG A O 1
ATOM 574 N N . THR A 1 74 ? -24.614 -4.372 15.599 1.00 95.56 74 THR A N 1
ATOM 575 C CA . THR A 1 74 ? -24.120 -5.596 14.962 1.00 95.56 74 THR A CA 1
ATOM 576 C C . THR A 1 74 ? -22.649 -5.387 14.614 1.00 95.56 74 THR A C 1
ATOM 578 O O . THR A 1 74 ? -22.356 -4.770 13.587 1.00 95.56 74 THR A O 1
ATOM 581 N N . PRO A 1 75 ? -21.721 -5.817 15.485 1.00 93.50 75 PRO A N 1
ATOM 582 C CA . PRO A 1 75 ? -20.294 -5.711 15.222 1.00 93.50 75 PRO A CA 1
ATOM 583 C C . PRO A 1 75 ? -19.891 -6.528 13.992 1.00 93.50 75 PRO A C 1
ATOM 585 O O . PRO A 1 75 ? -20.452 -7.592 13.728 1.00 93.50 75 PRO A O 1
ATOM 588 N N . LEU A 1 76 ? -18.895 -6.038 13.253 1.00 92.44 76 LEU A N 1
ATOM 589 C CA . LEU A 1 76 ? -18.237 -6.832 12.221 1.00 92.44 76 LEU A CA 1
ATOM 590 C C . LEU A 1 76 ? -17.514 -8.001 12.902 1.00 92.44 76 LEU A C 1
ATOM 592 O O . LEU A 1 76 ? -16.763 -7.770 13.850 1.00 92.44 76 LEU A O 1
ATOM 596 N N . SER A 1 77 ? -17.728 -9.232 12.432 1.00 91.62 77 SER A N 1
ATOM 597 C CA . SER A 1 77 ? -17.038 -10.391 12.997 1.00 91.62 77 SER A CA 1
ATOM 598 C C . SER A 1 77 ? -15.531 -10.284 12.783 1.00 91.62 77 SER A C 1
ATOM 600 O O . SER A 1 77 ? -15.064 -9.803 11.743 1.00 91.62 77 SER A O 1
ATOM 602 N N . ASP A 1 78 ? -14.761 -10.767 13.753 1.00 85.56 78 ASP A N 1
ATOM 603 C CA . ASP A 1 78 ? -13.311 -10.805 13.620 1.00 85.56 78 ASP A CA 1
ATOM 604 C C . ASP A 1 78 ? -12.913 -11.644 12.396 1.00 85.56 78 ASP A C 1
ATOM 606 O O . ASP A 1 78 ? -13.486 -12.697 12.119 1.00 85.56 78 ASP A O 1
ATOM 610 N N . GLY A 1 79 ? -11.963 -11.129 11.614 1.00 87.00 79 GLY A N 1
ATOM 611 C CA . GLY A 1 79 ? -11.499 -11.765 10.378 1.00 87.00 79 GLY A CA 1
ATOM 612 C C . GLY A 1 79 ? -12.398 -11.585 9.148 1.00 87.00 79 GLY A C 1
ATOM 613 O O . GLY A 1 79 ? -11.990 -11.991 8.067 1.00 87.00 79 GLY A O 1
ATOM 614 N N . ALA A 1 80 ? -13.568 -10.936 9.249 1.00 92.50 80 ALA A N 1
ATOM 615 C CA . ALA A 1 80 ? -14.437 -10.710 8.081 1.00 92.50 80 ALA A CA 1
ATOM 616 C C . ALA A 1 80 ? -13.764 -9.904 6.955 1.00 92.50 80 ALA A C 1
ATOM 618 O O . ALA A 1 80 ? -14.099 -10.063 5.785 1.00 92.50 80 ALA A O 1
ATOM 619 N N . LEU A 1 81 ? -12.829 -9.027 7.323 1.00 94.06 81 LEU A N 1
ATOM 620 C CA . LEU A 1 81 ? -12.009 -8.227 6.415 1.00 94.06 81 LEU A CA 1
ATOM 621 C C . LEU A 1 81 ? -10.535 -8.482 6.734 1.00 94.06 81 LEU A C 1
ATOM 623 O O . LEU A 1 81 ? -9.821 -7.587 7.189 1.00 94.06 81 LEU A O 1
ATOM 627 N N . ASP A 1 82 ? -10.106 -9.736 6.588 1.00 91.81 82 ASP A N 1
ATOM 628 C CA . ASP A 1 82 ? -8.709 -10.103 6.810 1.00 91.81 82 ASP A CA 1
ATOM 629 C C . ASP A 1 82 ? -7.773 -9.341 5.856 1.00 91.81 82 ASP A C 1
ATOM 631 O O . ASP A 1 82 ? -8.132 -8.999 4.729 1.00 91.81 82 ASP A O 1
ATOM 635 N N . GLY A 1 83 ? -6.581 -9.012 6.347 1.00 93.19 83 GLY A N 1
ATOM 636 C CA . GLY A 1 83 ? -5.602 -8.184 5.639 1.00 93.19 83 GLY A CA 1
ATOM 637 C C . GLY A 1 83 ? -5.842 -6.670 5.702 1.00 93.19 83 GLY A C 1
ATOM 638 O O . GLY A 1 83 ? -4.885 -5.928 5.513 1.00 93.19 83 GLY A O 1
ATOM 639 N N . PHE A 1 84 ? -7.056 -6.195 6.008 1.00 95.38 84 PHE A N 1
ATOM 640 C CA . PHE A 1 84 ? -7.323 -4.759 6.173 1.00 95.38 84 PHE A CA 1
ATOM 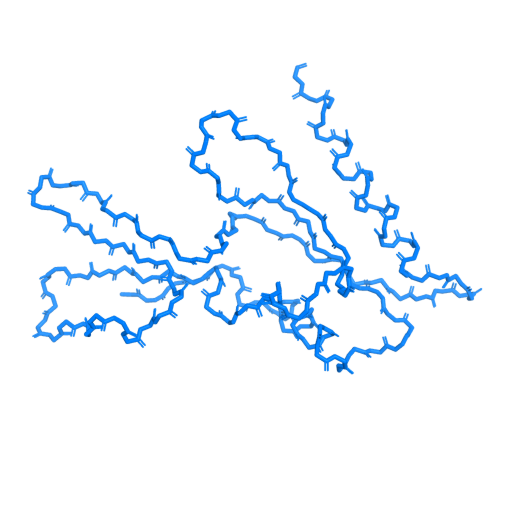641 C C . PHE A 1 84 ? -6.730 -4.264 7.497 1.00 95.38 84 PHE A C 1
ATOM 643 O O . PHE A 1 84 ? -6.854 -4.952 8.517 1.00 95.38 84 PHE A O 1
ATOM 650 N N . THR A 1 85 ? -6.185 -3.046 7.518 1.00 94.62 85 THR A N 1
ATOM 651 C CA . THR A 1 85 ? -5.764 -2.378 8.756 1.00 94.62 85 THR A CA 1
ATOM 652 C C . THR A 1 85 ? -6.980 -2.141 9.652 1.00 94.62 85 THR A C 1
ATOM 654 O O . THR A 1 85 ? -8.005 -1.614 9.220 1.00 94.62 85 THR A O 1
ATOM 657 N N . GLN A 1 86 ? -6.901 -2.545 10.918 1.00 95.69 86 GLN A N 1
ATOM 658 C CA . GLN A 1 86 ? -8.020 -2.489 11.861 1.00 95.69 86 GLN A CA 1
ATOM 659 C C . GLN A 1 86 ? 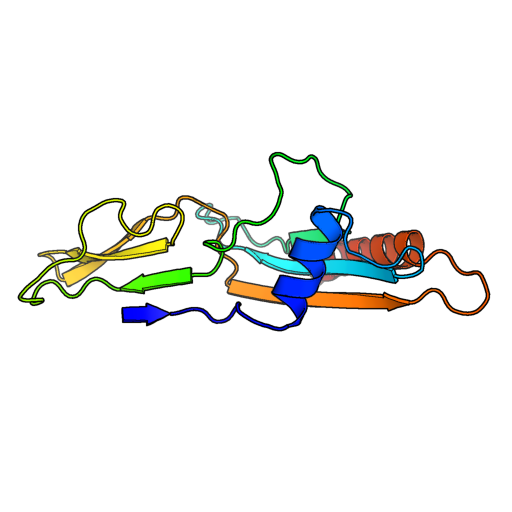-7.762 -1.441 12.940 1.00 95.69 86 GLN A C 1
ATOM 661 O O . GLN A 1 86 ? -6.715 -1.472 13.578 1.00 95.69 86 GLN A O 1
ATOM 666 N N . HIS A 1 87 ? -8.743 -0.584 13.222 1.00 95.62 87 HIS A N 1
ATOM 667 C CA . HIS A 1 87 ? -8.691 0.394 14.312 1.00 95.62 87 HIS A CA 1
ATOM 668 C C . HIS A 1 87 ? -9.813 0.132 15.323 1.00 95.62 87 HIS A C 1
ATOM 670 O O . HIS A 1 87 ? -10.982 0.030 14.936 1.00 95.62 87 HIS A O 1
ATOM 676 N N . ARG A 1 88 ? -9.472 0.026 16.615 1.00 96.00 88 ARG A N 1
ATOM 677 C CA . ARG A 1 88 ? -10.416 -0.195 17.730 1.00 96.00 88 ARG A CA 1
ATOM 678 C C . ARG A 1 88 ? -10.173 0.798 18.860 1.00 96.00 88 ARG A C 1
ATOM 680 O O . ARG A 1 88 ? -9.062 0.860 19.384 1.00 96.00 88 ARG A O 1
ATOM 687 N N . LEU A 1 89 ? -11.223 1.503 19.277 1.00 96.38 89 LEU A N 1
ATOM 688 C CA . LEU A 1 89 ? -11.200 2.317 20.493 1.00 96.38 89 LEU A CA 1
ATOM 689 C C . LEU A 1 89 ? -11.124 1.405 21.726 1.00 96.38 89 LEU A C 1
ATOM 691 O O . LEU A 1 89 ? -11.933 0.489 21.870 1.00 96.38 89 LEU A O 1
ATOM 695 N N . GLN A 1 90 ? -10.144 1.651 22.587 1.00 96.00 90 GLN A N 1
ATOM 696 C CA . GLN A 1 90 ? -9.918 0.934 23.837 1.00 96.00 90 GLN A CA 1
ATOM 697 C C . GLN A 1 90 ? -10.643 1.619 25.010 1.00 96.00 90 GLN A C 1
ATOM 699 O O . GLN A 1 90 ? -10.970 2.807 24.920 1.00 96.00 90 GLN A O 1
ATOM 704 N N . PRO A 1 91 ? -10.880 0.908 26.131 1.00 95.25 91 PRO A N 1
ATOM 705 C CA . PRO A 1 91 ? -11.544 1.479 27.308 1.00 95.25 91 PRO A CA 1
ATOM 706 C C . PRO A 1 91 ? -10.840 2.702 27.916 1.00 95.25 91 PRO A C 1
ATOM 708 O O . PRO A 1 91 ? -11.494 3.527 28.543 1.00 95.25 91 PRO A O 1
ATOM 711 N N . ASP A 1 92 ? -9.524 2.834 27.725 1.00 96.50 92 ASP A N 1
ATOM 712 C CA . ASP A 1 92 ? -8.717 3.970 28.193 1.00 96.50 92 ASP A CA 1
ATOM 713 C C . ASP A 1 92 ? -8.767 5.192 27.252 1.00 96.50 92 ASP A C 1
ATOM 715 O O . ASP A 1 92 ? -8.074 6.185 27.476 1.00 96.50 92 ASP A O 1
ATOM 719 N N . GLY A 1 93 ? -9.573 5.124 26.188 1.00 95.25 93 GLY A N 1
ATOM 720 C CA . GLY A 1 93 ? -9.713 6.173 25.182 1.00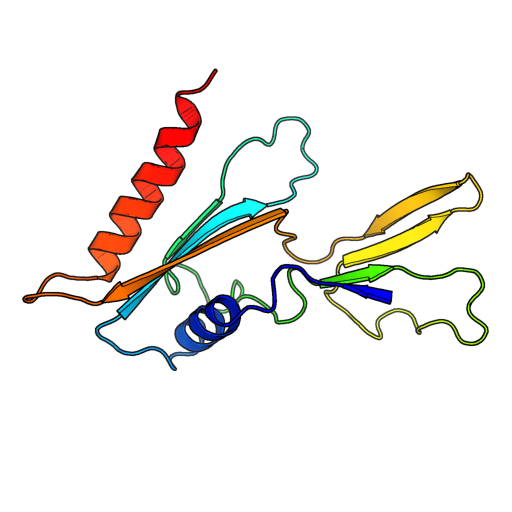 95.25 93 GLY A CA 1
ATOM 721 C C . GLY A 1 93 ? -8.640 6.158 24.091 1.00 95.25 93 GLY A C 1
ATOM 722 O O . GLY A 1 93 ? -8.691 6.999 23.194 1.00 95.25 93 GLY A O 1
ATOM 723 N N . ARG A 1 94 ? -7.680 5.224 24.120 1.00 96.38 94 ARG A N 1
ATOM 724 C CA . ARG A 1 94 ? -6.663 5.084 23.066 1.00 96.38 94 ARG A CA 1
ATOM 725 C C . ARG A 1 94 ? -7.174 4.242 21.901 1.00 96.38 94 ARG A C 1
ATOM 727 O O . ARG A 1 94 ? -8.079 3.426 22.047 1.00 96.38 94 ARG A O 1
ATOM 734 N N . THR A 1 95 ? -6.557 4.398 20.734 1.00 95.44 95 THR A N 1
ATOM 735 C CA . THR A 1 95 ? -6.853 3.568 19.559 1.00 95.44 95 THR A CA 1
ATOM 736 C C . THR A 1 95 ? -5.800 2.480 19.412 1.00 95.44 95 THR A C 1
ATOM 738 O O . THR A 1 95 ? -4.618 2.777 19.257 1.00 95.44 95 THR A O 1
ATOM 741 N N . LEU A 1 96 ? -6.234 1.221 19.409 1.00 95.06 96 LEU A N 1
ATOM 742 C CA . LEU A 1 96 ? -5.413 0.098 18.973 1.00 95.06 96 LEU A CA 1
ATOM 743 C C . LEU A 1 96 ? -5.515 -0.025 17.452 1.00 95.06 96 LEU A C 1
ATOM 745 O O . LEU A 1 96 ? -6.610 -0.236 16.924 1.00 95.06 96 LEU A O 1
ATOM 749 N N . THR A 1 97 ? -4.375 0.075 16.775 1.00 94.25 97 THR A N 1
ATOM 750 C CA . THR A 1 97 ? -4.249 -0.181 15.339 1.00 94.25 97 THR A CA 1
ATOM 751 C C . THR A 1 97 ? -3.546 -1.518 15.130 1.00 94.25 97 THR A C 1
ATOM 753 O O . THR A 1 97 ? -2.479 -1.755 15.691 1.00 94.25 97 THR A O 1
ATOM 756 N N . THR A 1 98 ? -4.142 -2.405 14.338 1.00 93.38 98 THR A N 1
ATOM 757 C CA . THR A 1 98 ? -3.556 -3.694 13.959 1.00 93.38 98 THR A CA 1
ATOM 758 C C . THR A 1 98 ? -3.345 -3.723 12.456 1.00 93.38 98 THR A C 1
ATOM 760 O O . THR A 1 98 ? -4.305 -3.598 11.695 1.00 93.38 98 THR A O 1
ATOM 763 N N . ILE A 1 99 ? -2.094 -3.914 12.048 1.00 92.44 99 ILE A N 1
ATOM 764 C CA . ILE A 1 99 ? -1.648 -3.928 10.654 1.00 92.44 99 ILE A CA 1
ATOM 765 C C . ILE A 1 99 ? -1.128 -5.338 10.362 1.00 92.44 99 ILE A C 1
ATOM 767 O O . ILE A 1 99 ? -0.323 -5.870 11.124 1.00 92.44 99 ILE A O 1
ATOM 771 N N . ARG A 1 100 ? -1.647 -5.978 9.307 1.00 90.44 100 ARG A N 1
ATOM 772 C CA . ARG A 1 100 ? -1.262 -7.345 8.883 1.00 90.44 100 ARG A CA 1
ATOM 773 C C . ARG A 1 100 ? -0.572 -7.386 7.522 1.00 90.44 100 ARG A C 1
ATOM 775 O O . ARG A 1 100 ? -0.072 -8.431 7.117 1.00 90.44 100 ARG A O 1
ATOM 782 N N . ARG A 1 101 ? -0.616 -6.272 6.802 1.00 90.69 101 ARG A N 1
ATOM 783 C CA . ARG A 1 101 ? -0.096 -6.076 5.452 1.00 90.69 101 ARG A CA 1
ATOM 784 C C . ARG A 1 101 ? 0.547 -4.690 5.388 1.00 90.69 101 ARG A C 1
ATOM 786 O O . ARG A 1 101 ? 0.187 -3.865 6.226 1.00 90.69 101 ARG A O 1
ATOM 793 N N . PRO A 1 102 ? 1.443 -4.436 4.425 1.00 89.12 102 PRO A N 1
ATOM 794 C CA . PRO A 1 102 ? 1.964 -3.099 4.165 1.00 89.12 102 PRO A CA 1
ATOM 795 C C . PRO A 1 102 ? 0.865 -2.028 4.165 1.00 89.12 102 PRO A C 1
ATOM 797 O O . PRO A 1 102 ? -0.199 -2.203 3.559 1.00 89.12 102 PRO A O 1
ATOM 800 N N . ASP A 1 103 ? 1.115 -0.927 4.870 1.00 89.44 103 ASP A N 1
ATOM 801 C CA . ASP A 1 103 ? 0.191 0.201 4.971 1.00 89.44 103 ASP A CA 1
ATOM 802 C C . ASP A 1 103 ? 0.885 1.459 4.450 1.00 89.44 103 ASP A C 1
ATOM 804 O O . ASP A 1 103 ? 1.918 1.878 4.966 1.00 89.44 103 ASP A O 1
ATOM 808 N N . PHE A 1 104 ? 0.355 2.035 3.375 1.00 88.38 104 PHE A N 1
ATOM 809 C CA . PHE A 1 104 ? 1.029 3.088 2.627 1.00 88.38 104 PHE A CA 1
ATOM 810 C C . PHE A 1 104 ? 0.400 4.443 2.942 1.00 88.38 104 PHE A C 1
ATOM 812 O O . PHE A 1 104 ? -0.733 4.724 2.550 1.00 88.38 104 PHE A O 1
ATOM 819 N N . PHE A 1 105 ? 1.159 5.326 3.592 1.00 83.88 105 PHE A N 1
ATOM 820 C CA . PHE A 1 105 ? 0.706 6.686 3.885 1.00 83.88 105 PHE A CA 1
ATOM 821 C C . PHE A 1 105 ? 0.468 7.495 2.615 1.00 83.88 105 PHE A C 1
ATOM 823 O O . PHE A 1 105 ? -0.531 8.207 2.482 1.00 83.88 105 PHE A O 1
ATOM 830 N N . LEU A 1 106 ? 1.409 7.383 1.681 1.00 86.94 106 LEU A N 1
ATOM 831 C CA . LEU A 1 106 ? 1.354 8.025 0.381 1.00 86.94 106 LEU A CA 1
ATOM 832 C C . LEU A 1 106 ? 2.048 7.142 -0.640 1.00 86.94 106 LEU A C 1
ATOM 834 O O . LEU A 1 106 ? 3.077 6.533 -0.356 1.00 86.94 106 LEU A O 1
ATOM 838 N N . SER A 1 107 ? 1.504 7.104 -1.850 1.00 91.25 107 SER A N 1
ATOM 839 C CA . SER A 1 107 ? 2.191 6.483 -2.970 1.00 91.25 107 SER A CA 1
ATOM 840 C C . SER A 1 107 ? 1.904 7.217 -4.267 1.00 91.25 107 SER A C 1
ATOM 842 O O . SER A 1 107 ? 0.861 7.849 -4.439 1.00 91.25 107 SER A O 1
ATOM 844 N N . GLN A 1 108 ? 2.866 7.138 -5.172 1.00 93.56 108 GLN A N 1
ATOM 845 C CA . GLN A 1 108 ? 2.757 7.581 -6.545 1.00 93.56 108 GLN A CA 1
ATOM 846 C C . GLN A 1 108 ? 3.076 6.395 -7.444 1.00 93.56 108 GLN A C 1
ATOM 848 O O . GLN A 1 108 ? 4.089 5.718 -7.264 1.00 93.56 108 GLN A O 1
ATOM 853 N N . THR A 1 109 ? 2.211 6.168 -8.426 1.00 95.50 109 THR A N 1
ATOM 854 C CA . THR A 1 109 ? 2.439 5.183 -9.480 1.00 95.50 109 THR A CA 1
ATOM 855 C C . THR A 1 109 ? 2.837 5.917 -10.752 1.00 95.50 109 THR A C 1
ATOM 857 O O . THR A 1 109 ? 2.131 6.822 -11.202 1.00 95.50 109 THR A O 1
ATOM 860 N N . TRP A 1 110 ? 3.957 5.524 -11.347 1.00 96.19 110 TRP A N 1
ATOM 861 C CA . TRP A 1 110 ? 4.392 5.994 -12.657 1.00 96.19 110 TRP A CA 1
ATOM 862 C C . TRP A 1 110 ? 4.109 4.922 -13.697 1.00 96.19 110 TRP A C 1
ATOM 864 O O . TRP A 1 110 ? 4.606 3.806 -13.575 1.00 96.19 110 TRP A O 1
ATOM 874 N N . ILE A 1 111 ? 3.346 5.279 -14.725 1.00 95.06 111 ILE A N 1
ATOM 875 C CA . ILE A 1 111 ? 3.082 4.433 -15.890 1.00 95.06 111 ILE A CA 1
ATOM 876 C C . ILE A 1 111 ? 3.907 5.007 -17.041 1.00 95.06 111 ILE A C 1
ATOM 878 O O . ILE A 1 111 ? 3.723 6.164 -17.419 1.00 95.06 111 ILE A O 1
ATOM 882 N N . LEU A 1 112 ? 4.869 4.233 -17.535 1.00 93.69 112 LEU A N 1
ATOM 883 C CA . LEU A 1 112 ? 5.858 4.666 -18.517 1.00 93.69 112 LEU A CA 1
ATOM 884 C C . LEU A 1 112 ? 5.722 3.822 -19.777 1.00 93.69 112 LEU A C 1
ATOM 886 O O . LEU A 1 112 ? 5.925 2.613 -19.726 1.00 93.69 112 LEU A O 1
ATOM 890 N N . GLN A 1 113 ? 5.425 4.466 -20.900 1.00 91.38 113 GLN A N 1
ATOM 891 C CA . GLN A 1 113 ? 5.415 3.820 -22.206 1.00 91.38 113 GLN A CA 1
ATOM 892 C C . GLN A 1 113 ? 6.794 3.933 -22.868 1.00 91.38 113 GLN A C 1
ATOM 894 O O . GLN A 1 113 ? 7.484 4.946 -22.719 1.00 91.38 113 GLN A O 1
ATOM 899 N N . GLY A 1 114 ? 7.216 2.889 -23.578 1.00 84.50 114 GLY A N 1
ATOM 900 C CA . GLY A 1 114 ? 8.435 2.921 -24.380 1.00 84.50 114 GLY A CA 1
ATOM 901 C C . GLY A 1 114 ? 8.263 3.804 -25.618 1.00 84.50 114 GLY A C 1
ATOM 902 O O . GLY A 1 114 ? 7.574 3.424 -26.557 1.00 84.50 114 GLY A O 1
ATOM 903 N N . GLU A 1 115 ? 8.916 4.966 -25.660 1.00 75.50 115 GLU A N 1
ATOM 904 C CA . GLU A 1 115 ? 8.999 5.781 -26.879 1.00 75.50 115 GLU A CA 1
ATOM 905 C C . GLU A 1 115 ? 10.252 5.420 -27.696 1.00 75.50 115 GLU A C 1
ATOM 907 O O . GLU A 1 115 ? 11.343 5.244 -27.147 1.00 75.50 115 GLU A O 1
ATOM 912 N N . GLY A 1 116 ? 10.110 5.312 -29.024 1.00 65.75 116 GLY A N 1
ATOM 913 C CA . GLY A 1 116 ? 11.242 5.250 -29.962 1.00 65.75 116 GLY A CA 1
ATOM 914 C C . GLY A 1 116 ? 12.209 4.067 -29.789 1.00 65.75 116 GLY A C 1
ATOM 915 O O . GLY A 1 116 ? 13.378 4.194 -30.140 1.00 65.75 116 GLY A O 1
ATOM 916 N N . GLY A 1 117 ? 11.756 2.936 -29.233 1.00 64.81 117 GLY A N 1
ATOM 917 C CA . GLY A 1 117 ? 12.597 1.754 -28.976 1.00 64.81 117 GLY A CA 1
ATOM 918 C C . GLY A 1 117 ? 13.345 1.774 -27.635 1.00 64.81 117 GLY A C 1
ATOM 919 O O . GLY A 1 117 ? 14.168 0.895 -27.378 1.00 64.81 117 GLY A O 1
ATOM 920 N N . GLY A 1 118 ? 13.076 2.755 -26.766 1.00 77.88 118 GLY A N 1
ATOM 921 C CA . GLY A 1 118 ? 13.602 2.773 -25.403 1.00 77.88 118 GLY A CA 1
ATOM 922 C C . GLY A 1 118 ? 12.983 1.679 -24.529 1.00 77.88 118 GLY A C 1
ATOM 923 O O . GLY A 1 118 ? 11.796 1.389 -24.633 1.00 77.88 118 GLY A O 1
ATOM 924 N N . ASN A 1 119 ? 13.775 1.088 -23.630 1.00 89.25 119 ASN A N 1
ATOM 925 C CA . ASN A 1 119 ? 13.288 0.088 -22.680 1.00 89.25 119 ASN A CA 1
ATOM 926 C C . ASN A 1 119 ? 12.580 0.787 -21.489 1.00 89.25 119 ASN A C 1
ATOM 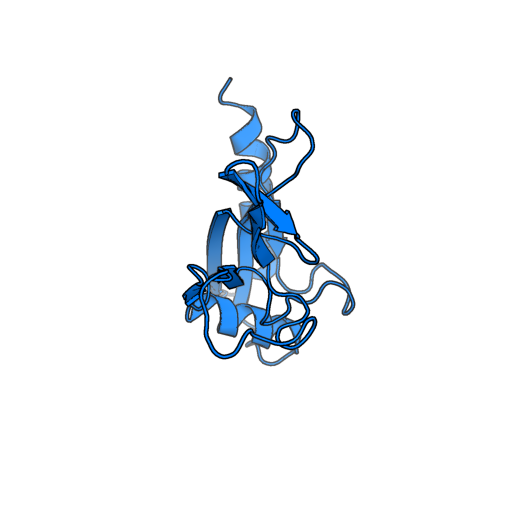928 O O . ASN A 1 119 ? 13.255 1.437 -20.672 1.00 89.25 119 ASN A O 1
ATOM 932 N N . PRO A 1 120 ? 11.241 0.682 -21.357 1.00 92.44 120 PRO A N 1
ATOM 933 C CA . PRO A 1 120 ? 10.495 1.382 -20.312 1.00 92.44 120 PRO A CA 1
ATOM 934 C C . PRO A 1 120 ? 10.845 0.865 -18.909 1.00 92.44 120 PRO A C 1
ATOM 936 O O . PRO A 1 120 ? 10.917 1.657 -17.970 1.00 92.44 120 PRO A O 1
ATOM 939 N N . VAL A 1 121 ? 11.175 -0.424 -18.765 1.00 93.12 121 VAL A N 1
ATOM 940 C CA . VAL A 1 121 ? 11.578 -1.039 -17.487 1.00 93.12 121 VAL A CA 1
ATOM 941 C C . VAL A 1 121 ? 12.906 -0.463 -16.998 1.00 93.12 121 VAL A C 1
ATOM 943 O O . VAL A 1 121 ? 13.029 -0.076 -15.838 1.00 93.12 121 VAL A O 1
ATOM 946 N N . GLN A 1 122 ? 13.902 -0.326 -17.879 1.00 93.12 122 GLN A N 1
ATOM 947 C CA . GLN A 1 122 ? 15.175 0.314 -17.518 1.00 93.12 122 GLN A CA 1
ATOM 948 C C . GLN A 1 122 ? 14.978 1.776 -17.098 1.00 93.12 122 GLN A C 1
ATOM 950 O O . GLN A 1 122 ? 15.615 2.251 -16.155 1.00 93.12 122 GLN A O 1
ATOM 955 N N . THR A 1 123 ? 14.062 2.486 -17.762 1.00 93.62 123 THR A N 1
ATOM 956 C CA . THR A 1 123 ? 13.712 3.865 -17.401 1.00 93.62 123 THR A CA 1
ATOM 957 C C . THR A 1 123 ? 13.038 3.929 -16.031 1.00 93.62 123 THR A C 1
ATOM 959 O O . THR A 1 123 ? 13.411 4.776 -15.217 1.00 93.62 123 THR A O 1
ATOM 962 N N . ALA A 1 124 ? 12.101 3.018 -15.754 1.00 95.12 124 ALA A N 1
ATOM 963 C CA . ALA A 1 124 ? 11.422 2.888 -14.469 1.00 95.12 124 ALA A CA 1
ATOM 964 C C . ALA A 1 124 ? 12.423 2.649 -13.329 1.00 95.12 124 ALA A C 1
ATOM 966 O O . ALA A 1 124 ? 12.455 3.424 -12.372 1.00 95.12 124 ALA A O 1
ATOM 967 N N . ARG A 1 125 ? 13.313 1.657 -13.479 1.00 95.81 125 ARG A N 1
ATOM 968 C CA . ARG A 1 125 ? 14.344 1.322 -12.480 1.00 95.81 125 ARG A CA 1
ATOM 969 C C . ARG A 1 125 ? 15.252 2.511 -12.175 1.00 95.81 125 ARG A C 1
ATOM 971 O O . ARG A 1 125 ? 15.483 2.821 -11.010 1.00 95.81 125 ARG A O 1
ATOM 978 N N . ARG A 1 126 ? 15.707 3.231 -13.208 1.00 94.62 126 ARG A N 1
ATOM 979 C CA . ARG A 1 126 ? 16.535 4.436 -13.033 1.00 94.62 126 ARG A CA 1
ATOM 980 C C . ARG A 1 126 ? 15.806 5.525 -12.241 1.00 94.62 126 ARG A C 1
ATOM 982 O O . ARG A 1 126 ? 16.404 6.121 -11.351 1.00 94.62 126 ARG A O 1
ATOM 989 N N . ARG A 1 127 ? 14.528 5.790 -12.542 1.00 94.12 127 ARG A N 1
ATOM 990 C CA . ARG A 1 127 ? 13.741 6.804 -11.814 1.00 94.12 127 ARG A CA 1
ATOM 991 C C . ARG A 1 127 ? 13.489 6.399 -10.361 1.00 94.12 127 ARG A C 1
ATOM 993 O O . ARG A 1 127 ? 13.573 7.249 -9.479 1.00 94.12 127 ARG A O 1
ATOM 1000 N N . VAL A 1 128 ? 13.219 5.117 -10.105 1.00 95.75 128 VAL A N 1
ATOM 1001 C CA . VAL A 1 128 ? 13.069 4.583 -8.741 1.00 95.75 128 VAL A CA 1
ATOM 1002 C C . VAL A 1 128 ? 14.361 4.778 -7.949 1.00 95.75 128 VAL A C 1
ATOM 1004 O O . VAL A 1 128 ? 14.324 5.338 -6.860 1.00 95.75 128 VAL A O 1
ATOM 1007 N N . GLN A 1 129 ? 15.516 4.415 -8.512 1.00 94.06 129 GLN A N 1
ATOM 1008 C CA . GLN A 1 129 ? 16.811 4.632 -7.856 1.00 94.06 129 GLN A CA 1
ATOM 1009 C C . GLN A 1 129 ? 17.058 6.110 -7.532 1.00 94.06 129 GLN A C 1
ATOM 1011 O O . GLN A 1 129 ? 17.482 6.432 -6.425 1.00 94.06 129 GLN A O 1
ATOM 1016 N N . GLN A 1 130 ? 16.740 7.012 -8.466 1.00 92.19 130 GLN A N 1
ATOM 1017 C CA . GLN A 1 130 ? 16.840 8.455 -8.239 1.00 92.19 130 GLN A CA 1
ATOM 1018 C C . GLN A 1 130 ? 15.946 8.915 -7.081 1.00 92.19 130 GLN A C 1
ATOM 1020 O O . GLN A 1 130 ? 16.416 9.666 -6.228 1.00 92.19 130 GLN A O 1
ATOM 1025 N N . HIS A 1 131 ? 14.701 8.430 -7.009 1.00 90.12 131 HIS A N 1
ATOM 1026 C CA . HIS A 1 131 ? 13.781 8.726 -5.907 1.00 90.12 131 HIS A CA 1
ATOM 1027 C C . HIS A 1 131 ? 14.353 8.282 -4.558 1.00 90.12 131 HIS A C 1
ATOM 1029 O O . HIS A 1 131 ? 14.446 9.090 -3.638 1.00 90.12 131 HIS A O 1
ATOM 1035 N N . LEU A 1 132 ? 14.819 7.034 -4.473 1.00 90.31 132 LEU A N 1
ATOM 1036 C CA . LEU A 1 132 ? 15.390 6.476 -3.247 1.00 90.31 132 LEU A CA 1
ATOM 1037 C C . LEU A 1 132 ? 16.671 7.211 -2.815 1.00 90.31 132 LEU A C 1
ATOM 1039 O O . LEU A 1 132 ? 16.885 7.425 -1.625 1.00 90.31 132 LEU A O 1
ATOM 1043 N N . SER A 1 133 ? 17.507 7.646 -3.766 1.00 86.44 133 SER A N 1
ATOM 1044 C CA . SER A 1 133 ? 18.728 8.413 -3.468 1.00 86.44 133 SER A CA 1
ATOM 1045 C C . SER A 1 133 ? 18.471 9.878 -3.095 1.00 86.44 133 SER A C 1
ATOM 1047 O O . SER A 1 133 ? 19.207 10.446 -2.291 1.00 86.44 133 SER A O 1
ATOM 1049 N N . GLY A 1 134 ? 17.432 10.501 -3.665 1.00 73.12 134 GLY A N 1
ATOM 1050 C CA . GLY A 1 134 ? 17.130 11.923 -3.477 1.00 73.12 134 GLY A CA 1
ATOM 1051 C C . GLY A 1 134 ? 16.628 12.250 -2.071 1.00 73.12 134 GLY A C 1
ATOM 1052 O O . GLY A 1 134 ? 16.840 13.354 -1.575 1.00 73.12 134 GLY A O 1
ATOM 1053 N N . SER A 1 135 ? 16.033 11.271 -1.392 1.00 58.44 135 SER A N 1
ATOM 1054 C CA . SER A 1 135 ? 15.542 11.405 -0.018 1.00 58.44 135 SER A CA 1
ATOM 1055 C C . SER A 1 135 ? 16.648 11.386 1.045 1.00 58.44 135 SER A C 1
ATOM 1057 O O . SER A 1 135 ? 16.380 11.711 2.197 1.00 58.44 135 SER A O 1
ATOM 1059 N N . GLY A 1 136 ? 17.894 11.063 0.675 1.00 49.91 136 GLY A N 1
ATOM 1060 C CA . GLY A 1 136 ? 19.052 11.112 1.577 1.00 49.91 136 GLY A CA 1
ATOM 1061 C C . GLY A 1 136 ? 19.706 12.495 1.721 1.00 49.91 136 GLY A C 1
ATOM 1062 O O . GLY A 1 136 ? 20.591 12.652 2.556 1.00 49.91 136 GLY A O 1
ATOM 1063 N N . GLY A 1 137 ? 19.302 13.488 0.914 1.00 39.31 137 GLY A N 1
ATOM 1064 C CA . GLY A 1 137 ? 19.957 14.805 0.829 1.00 39.31 137 GLY A CA 1
ATOM 1065 C C . GLY A 1 137 ? 19.252 15.962 1.546 1.00 39.31 137 GLY A C 1
ATOM 1066 O O . GLY A 1 137 ? 19.758 17.079 1.515 1.00 39.31 137 GLY A O 1
ATOM 1067 N N . ALA A 1 138 ? 18.097 15.724 2.171 1.00 40.81 138 ALA A N 1
ATOM 1068 C CA . ALA A 1 138 ? 17.365 16.730 2.940 1.00 40.81 138 ALA A CA 1
ATOM 1069 C C . ALA A 1 138 ? 17.439 16.404 4.440 1.00 40.81 138 ALA A C 1
ATOM 1071 O O . ALA A 1 138 ? 16.476 15.923 5.036 1.00 40.81 138 ALA A O 1
ATOM 1072 N N . ARG A 1 139 ? 18.612 16.628 5.035 1.00 38.12 139 ARG A N 1
ATOM 1073 C CA . ARG A 1 139 ? 18.797 16.772 6.483 1.00 38.12 139 ARG A CA 1
ATOM 1074 C C . ARG A 1 139 ? 19.671 17.985 6.745 1.00 38.12 139 ARG A C 1
ATOM 1076 O O . ARG A 1 139 ? 20.671 18.137 6.011 1.00 38.12 139 ARG A O 1
#

Sequence (139 aa):
MIFTNSATVSKFAHMGTERGYGPEDVAIARVGLEYDPDPNASVPFGYVIGDYGPQDHETFSEGFHVLHNPWTRTPLSDGALDGFTQHRLQPDGRTLTTIRRPDFFLSQTWILQGEGGGNPVQTARRRVQQHLSGSGGAR

pLDDT: mean 89.53, std 10.37, range [38.12, 97.0]

Radius of gyration: 18.01 Å; chains: 1; bounding box: 46×31×58 Å

Foldseek 3Di:
DKDFPQPDPLLVQLLCVLVVNHDPQKKKKKKADWDDPPPPDDFIDIDIRPPDDPVQRDDPQERMEDEWDPPDPDGDDPPPSPQHWYWDQDPVRDIDIDHDDIHGPDMDMDMFGDDPPDRNNVVRVVVRVVVRVVSVPDD